Protein AF-A0A2N1VY41-F1 (afdb_monomer_lite)

Structure (mmCIF, N/CA/C/O backbone):
data_AF-A0A2N1VY41-F1
#
_entry.id   AF-A0A2N1VY41-F1
#
loop_
_atom_site.group_PDB
_atom_site.id
_atom_site.type_symbol
_atom_site.label_atom_id
_atom_site.label_alt_id
_atom_site.label_comp_id
_atom_site.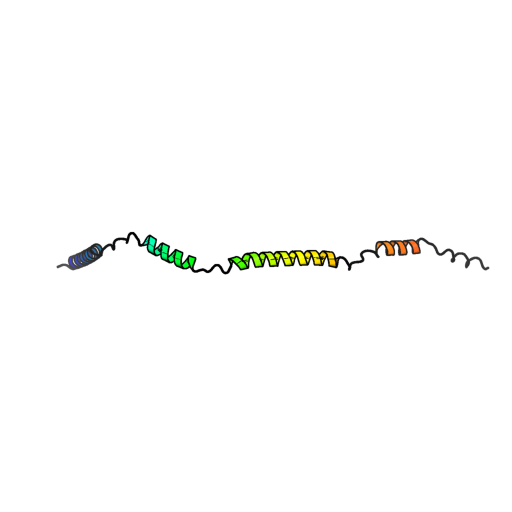label_asym_id
_atom_site.label_entity_id
_atom_site.label_seq_id
_atom_site.pdbx_PDB_ins_code
_atom_site.Cartn_x
_atom_site.Cartn_y
_atom_site.Cartn_z
_atom_site.occupancy
_atom_site.B_iso_or_equiv
_atom_site.auth_seq_id
_atom_site.auth_comp_id
_atom_site.auth_asym_id
_atom_site.auth_atom_id
_atom_site.pdbx_PDB_model_num
ATOM 1 N N . MET A 1 1 ? -18.938 11.273 71.442 1.00 58.44 1 MET A N 1
ATOM 2 C CA . MET A 1 1 ? -18.435 10.590 70.236 1.00 58.44 1 MET A CA 1
ATOM 3 C C . MET A 1 1 ? -16.936 10.802 70.159 1.00 58.44 1 MET A C 1
ATOM 5 O O . MET A 1 1 ? -16.483 11.938 70.284 1.00 58.44 1 MET A O 1
ATOM 9 N N . ASN A 1 2 ? -16.173 9.721 70.067 1.00 85.44 2 ASN A N 1
ATOM 10 C CA . ASN A 1 2 ? -14.713 9.760 70.047 1.00 85.44 2 ASN A CA 1
ATOM 11 C C . ASN A 1 2 ? -14.208 10.137 68.636 1.00 85.44 2 ASN A C 1
ATOM 13 O O . ASN A 1 2 ? -14.904 9.912 67.647 1.00 85.44 2 ASN A O 1
ATOM 17 N N . LYS A 1 3 ? -12.999 10.704 68.508 1.00 83.19 3 LYS A N 1
ATOM 18 C CA . LYS A 1 3 ? -12.440 11.134 67.205 1.00 83.19 3 LYS A CA 1
ATOM 19 C C . LYS A 1 3 ? -12.400 9.992 66.183 1.00 83.19 3 LYS A C 1
ATOM 21 O O . LYS A 1 3 ? -12.659 10.221 65.008 1.00 83.19 3 LYS A O 1
ATOM 26 N N . LYS A 1 4 ? -12.121 8.774 66.652 1.00 84.94 4 LYS A N 1
ATOM 27 C CA . LYS A 1 4 ? -12.085 7.558 65.833 1.00 84.94 4 LYS A CA 1
ATOM 28 C C . LYS A 1 4 ? -13.453 7.231 65.217 1.00 84.94 4 LYS A C 1
ATOM 30 O O . LYS A 1 4 ? -13.544 7.043 64.015 1.00 84.94 4 LYS A O 1
ATOM 35 N N . GLU A 1 5 ? -14.518 7.288 66.016 1.00 87.19 5 GLU A N 1
ATOM 36 C CA . GLU A 1 5 ? -15.891 7.017 65.557 1.00 87.19 5 GLU A CA 1
ATOM 37 C C . GLU A 1 5 ? -16.355 8.014 64.491 1.00 87.19 5 GLU A C 1
ATOM 39 O O . GLU A 1 5 ? -17.087 7.654 63.575 1.00 87.19 5 GLU A O 1
ATOM 44 N N . LYS A 1 6 ? -15.918 9.276 64.591 1.00 88.19 6 LYS A N 1
ATOM 45 C CA . LYS A 1 6 ? -16.232 10.298 63.586 1.00 88.19 6 LYS A CA 1
ATOM 46 C C . LYS A 1 6 ? -15.579 9.984 62.238 1.00 88.19 6 LYS A C 1
ATOM 48 O O . LYS A 1 6 ? -16.229 10.124 61.208 1.00 88.19 6 LYS A O 1
ATOM 53 N N . ILE A 1 7 ? -14.322 9.545 62.258 1.00 88.06 7 ILE A N 1
ATOM 54 C CA . ILE A 1 7 ? -13.588 9.154 61.049 1.00 88.06 7 ILE A CA 1
ATOM 55 C C . ILE A 1 7 ? -14.242 7.920 60.419 1.00 88.06 7 ILE A C 1
ATOM 57 O O . ILE A 1 7 ? -14.524 7.929 59.225 1.00 88.06 7 ILE A O 1
ATOM 61 N N . ASP A 1 8 ? -14.562 6.904 61.222 1.00 89.12 8 ASP A N 1
ATOM 62 C CA . ASP A 1 8 ? -15.209 5.680 60.737 1.00 89.12 8 ASP A CA 1
ATOM 63 C C . ASP A 1 8 ? -16.590 5.975 60.115 1.00 89.12 8 ASP A C 1
ATOM 65 O O . ASP A 1 8 ? -16.950 5.409 59.079 1.00 89.12 8 ASP A O 1
ATOM 69 N N . TRP A 1 9 ? -17.341 6.926 60.685 1.00 91.88 9 TRP A N 1
ATOM 70 C CA . TRP A 1 9 ? -18.615 7.391 60.130 1.00 91.88 9 TRP A CA 1
ATOM 71 C C . TRP A 1 9 ? -18.448 8.134 58.797 1.00 91.88 9 TRP A C 1
ATOM 73 O O . TRP A 1 9 ? -19.198 7.879 57.855 1.00 91.88 9 TRP A O 1
ATOM 83 N N . GLU A 1 10 ? -17.457 9.023 58.683 1.00 89.00 10 GLU A N 1
ATOM 84 C CA . GLU A 1 10 ? -17.180 9.755 57.438 1.00 89.00 10 GLU A CA 1
ATOM 85 C C . GLU A 1 10 ? -16.705 8.821 56.313 1.00 89.00 10 GLU A C 1
ATOM 87 O O . GLU A 1 10 ? -17.131 8.974 55.163 1.00 89.00 10 GLU A O 1
ATOM 92 N N . ILE A 1 11 ? -15.887 7.814 56.640 1.00 88.81 11 ILE A N 1
ATOM 93 C CA . ILE A 1 11 ? -15.454 6.776 55.693 1.00 88.81 11 ILE A CA 1
ATOM 94 C C . ILE A 1 11 ? -16.660 5.966 55.212 1.00 88.81 11 ILE A C 1
ATOM 96 O O . ILE A 1 11 ? -16.870 5.836 54.006 1.00 88.81 11 ILE A O 1
ATOM 100 N N . THR A 1 12 ? -17.483 5.476 56.141 1.00 89.88 12 THR A N 1
ATOM 101 C CA . THR A 1 12 ? -18.672 4.669 55.819 1.00 89.88 12 THR A CA 1
ATOM 102 C C . THR A 1 12 ? -19.650 5.452 54.946 1.00 89.88 12 THR A C 1
ATOM 104 O O . THR A 1 12 ? -20.118 4.945 53.932 1.00 89.88 12 THR A O 1
ATOM 107 N N . LYS A 1 13 ? -19.891 6.726 55.277 1.00 88.50 13 LYS A N 1
ATOM 108 C CA . LYS A 1 13 ? -20.735 7.627 54.485 1.00 88.50 13 LYS A CA 1
ATOM 109 C C . LYS A 1 13 ? -20.201 7.829 53.067 1.00 88.50 13 LYS A C 1
ATOM 111 O O . LYS A 1 13 ? -20.976 7.880 52.119 1.00 88.50 13 LYS A O 1
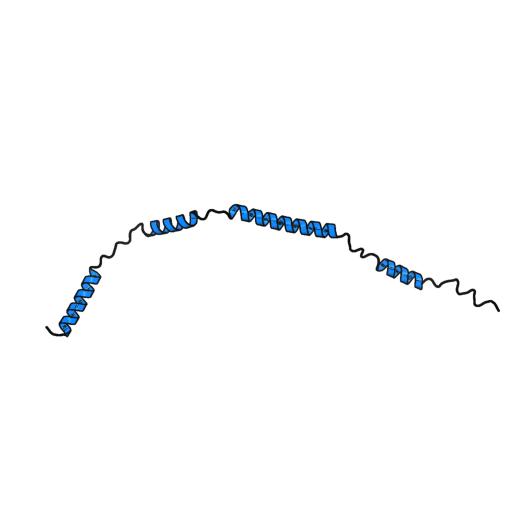ATOM 116 N N . THR A 1 14 ? -18.888 7.974 52.913 1.00 86.81 14 THR A N 1
ATOM 117 C CA . THR A 1 14 ? -18.273 8.189 51.596 1.00 86.81 14 THR A CA 1
ATOM 118 C C . THR A 1 14 ? -18.368 6.937 50.728 1.00 86.81 14 THR A C 1
ATOM 120 O O . THR A 1 14 ? -18.646 7.046 49.537 1.00 86.81 14 THR A O 1
ATOM 123 N N . LEU A 1 15 ? -18.176 5.755 51.318 1.00 84.31 15 LEU A N 1
ATOM 124 C CA . LEU A 1 15 ? -18.321 4.480 50.616 1.00 84.31 15 LEU A CA 1
ATOM 125 C C . LEU A 1 15 ? -19.768 4.227 50.184 1.00 84.31 15 LEU A C 1
ATOM 127 O O . LEU A 1 15 ? -19.992 3.870 49.034 1.00 84.31 15 LEU A O 1
ATOM 131 N N . ASP A 1 16 ? -20.739 4.499 51.054 1.00 86.12 16 ASP A N 1
ATOM 132 C CA . ASP A 1 16 ? -22.164 4.337 50.741 1.00 86.12 16 ASP A CA 1
ATOM 133 C C . ASP A 1 16 ? -22.612 5.267 49.594 1.00 86.12 16 ASP A C 1
ATOM 135 O O . ASP A 1 16 ? -23.324 4.859 48.680 1.00 86.12 16 ASP A O 1
ATOM 139 N N . LEU A 1 17 ? -22.098 6.504 49.555 1.00 81.62 17 LEU A N 1
ATOM 140 C CA . LEU A 1 17 ? -22.337 7.436 48.444 1.00 81.62 17 LEU A CA 1
ATOM 141 C C . LEU A 1 17 ? -21.686 6.997 47.121 1.00 81.62 17 LEU A C 1
ATOM 143 O O . LEU A 1 17 ? -22.167 7.367 46.049 1.00 81.62 17 LEU A O 1
ATOM 147 N N . LEU A 1 18 ? -20.583 6.246 47.177 1.00 77.75 18 LEU A N 1
ATOM 148 C CA . LEU A 1 18 ? -19.932 5.685 45.991 1.00 77.75 18 LEU A CA 1
ATOM 149 C C . LEU A 1 18 ? -20.672 4.452 45.471 1.00 77.75 18 LEU A C 1
ATOM 151 O O . LEU A 1 18 ? -20.762 4.291 44.256 1.00 77.75 18 LEU A O 1
ATOM 155 N N . ASP A 1 19 ? -21.227 3.633 46.363 1.00 75.00 19 ASP A N 1
ATOM 156 C CA . ASP A 1 19 ? -22.019 2.448 46.011 1.00 75.00 19 ASP A CA 1
ATOM 157 C C . ASP A 1 19 ? -23.398 2.829 45.451 1.00 75.00 19 ASP A C 1
ATOM 159 O O . ASP A 1 19 ? -23.899 2.209 44.515 1.00 75.00 19 ASP A O 1
ATOM 163 N N . GLN A 1 20 ? -23.983 3.924 45.949 1.00 67.44 20 GLN A N 1
ATOM 164 C CA . GLN A 1 20 ? -25.209 4.519 45.404 1.00 67.44 20 GLN A CA 1
ATOM 165 C C . GLN A 1 20 ? -25.000 5.232 44.064 1.00 67.44 20 GLN A C 1
ATOM 167 O O . GLN A 1 20 ? -25.972 5.650 43.428 1.00 67.44 20 GLN A O 1
ATOM 172 N N . LYS A 1 21 ? -23.751 5.403 43.611 1.00 66.50 21 LYS A N 1
ATOM 173 C CA . LYS A 1 21 ? -23.484 6.006 42.311 1.00 66.50 21 LYS A CA 1
ATOM 174 C C . LYS A 1 21 ? -23.953 5.040 41.230 1.00 66.50 21 LYS A C 1
ATOM 176 O O . LYS A 1 21 ? -23.280 4.058 40.927 1.00 66.50 21 LYS A O 1
ATOM 181 N N . GLU A 1 22 ? -25.100 5.367 40.640 1.00 59.78 22 GLU A N 1
ATOM 182 C CA . GLU A 1 22 ? -25.716 4.643 39.533 1.00 59.78 22 GLU A CA 1
ATOM 183 C C . GLU A 1 22 ? -24.656 4.174 38.533 1.00 59.78 22 GLU A C 1
ATOM 185 O O . GLU A 1 22 ? -23.985 4.963 37.853 1.00 59.78 22 GLU A O 1
ATOM 190 N N . THR A 1 23 ? -24.498 2.857 38.448 1.00 65.75 23 THR A N 1
ATOM 191 C CA . THR A 1 23 ? -23.796 2.234 37.339 1.00 65.75 23 THR A CA 1
ATOM 192 C C . THR A 1 23 ? -24.645 2.502 36.109 1.00 65.75 23 THR A C 1
ATOM 194 O O . THR A 1 23 ? -25.650 1.840 35.869 1.00 65.75 23 THR A O 1
ATOM 197 N N . ILE A 1 24 ? -24.288 3.549 35.358 1.00 66.06 24 ILE A N 1
ATOM 198 C CA . ILE A 1 24 ? -24.965 3.892 34.108 1.00 66.06 24 ILE A CA 1
ATOM 199 C C . ILE A 1 24 ? -24.970 2.613 33.264 1.00 66.06 24 ILE A C 1
ATOM 201 O O . ILE A 1 24 ? -23.885 2.131 32.913 1.00 66.06 24 ILE A O 1
ATOM 205 N N . PRO A 1 25 ? -26.143 2.030 32.960 1.00 67.38 25 PRO A N 1
ATOM 206 C CA . PRO A 1 25 ? -26.190 0.797 32.203 1.00 67.38 25 PRO A CA 1
ATOM 207 C C . PRO A 1 25 ? -25.520 1.063 30.861 1.00 67.38 25 PRO A C 1
ATOM 209 O O . PRO A 1 25 ? -25.859 2.024 30.161 1.00 67.38 25 PRO A O 1
ATOM 212 N N . ILE A 1 26 ? -24.528 0.238 30.521 1.00 68.56 26 ILE A N 1
ATOM 213 C CA . ILE A 1 26 ? -23.856 0.314 29.226 1.00 68.56 26 ILE A CA 1
ATOM 214 C C . ILE A 1 26 ? -24.950 0.235 28.164 1.00 68.56 26 ILE A C 1
ATOM 216 O O . ILE A 1 26 ? -25.626 -0.782 28.024 1.00 68.56 26 ILE A O 1
ATOM 220 N N . ASN A 1 27 ? -25.154 1.340 27.443 1.00 73.25 27 ASN A N 1
ATOM 221 C CA . ASN A 1 27 ? -26.137 1.389 26.374 1.00 73.25 27 ASN A CA 1
ATOM 222 C C . ASN A 1 27 ? -25.783 0.274 25.368 1.00 73.25 27 ASN A C 1
ATOM 224 O O . ASN A 1 27 ? -24.677 0.315 24.819 1.00 73.25 27 ASN A O 1
ATOM 228 N N . PRO A 1 28 ? -26.686 -0.687 25.090 1.00 78.19 28 PRO A N 1
ATOM 229 C CA . PRO A 1 28 ? -26.405 -1.819 24.199 1.00 78.19 28 PRO A CA 1
ATOM 230 C C . PRO A 1 28 ? -25.950 -1.390 22.797 1.00 78.19 28 PRO A C 1
ATOM 232 O O . PRO A 1 28 ? -25.248 -2.118 22.101 1.00 78.19 28 PRO A O 1
ATOM 235 N N . TYR A 1 29 ? -26.312 -0.171 22.394 1.00 84.44 29 TYR A N 1
ATOM 236 C CA . TYR A 1 29 ? -25.977 0.423 21.106 1.00 84.44 29 TYR A CA 1
ATOM 237 C C . TYR A 1 29 ? -24.815 1.420 21.178 1.00 84.44 29 TYR A C 1
ATOM 239 O O . TYR A 1 29 ? -24.554 2.144 20.218 1.00 84.44 29 TYR A O 1
ATOM 247 N N . PHE A 1 30 ? -24.105 1.510 22.304 1.00 83.62 30 PHE A N 1
ATOM 248 C CA . PHE A 1 30 ? -22.942 2.389 22.419 1.00 83.62 30 PHE A CA 1
ATOM 249 C C . PHE A 1 30 ? -21.881 2.013 21.385 1.00 83.62 30 PHE A C 1
ATOM 251 O O . PHE A 1 30 ? -21.443 2.857 20.604 1.00 83.62 30 PHE A O 1
ATOM 258 N N . TYR A 1 31 ? -21.545 0.724 21.319 1.00 85.50 31 TYR A N 1
ATOM 259 C CA . TYR A 1 31 ? -20.571 0.207 20.367 1.00 85.50 31 TYR A CA 1
ATOM 260 C C . TYR A 1 31 ? -20.989 0.475 18.916 1.00 85.50 31 TYR A C 1
ATOM 262 O O . TYR A 1 31 ? -20.188 0.966 18.122 1.00 85.50 31 TYR A O 1
ATOM 270 N N . THR A 1 32 ? -22.256 0.231 18.571 1.00 88.38 32 THR A N 1
ATOM 271 C CA . THR A 1 32 ? -22.756 0.458 17.208 1.00 88.38 32 THR A CA 1
ATOM 272 C C . THR A 1 32 ? -22.762 1.939 16.838 1.00 88.38 32 THR A C 1
ATOM 274 O O . THR A 1 32 ? -22.356 2.281 15.731 1.00 88.38 32 THR A O 1
ATOM 277 N N . ARG A 1 33 ? -23.124 2.841 17.759 1.00 86.38 33 ARG A N 1
ATOM 278 C CA . ARG A 1 33 ? -23.059 4.298 17.536 1.00 86.38 33 ARG A CA 1
ATOM 279 C C . ARG A 1 33 ? -21.630 4.798 17.362 1.00 86.38 33 ARG A C 1
ATOM 281 O O . ARG A 1 33 ? -21.379 5.642 16.502 1.00 86.38 33 ARG A O 1
ATOM 288 N N . VAL A 1 34 ? -20.697 4.293 18.167 1.00 87.69 34 VAL A N 1
ATOM 289 C CA . VAL A 1 34 ? -19.273 4.633 18.054 1.00 87.69 34 VAL A CA 1
ATOM 290 C C . VAL A 1 34 ? -18.730 4.149 16.711 1.00 87.69 34 VAL A C 1
ATOM 292 O O . VAL A 1 34 ? -18.149 4.941 15.968 1.00 87.69 34 VAL A O 1
ATOM 295 N N . ARG A 1 35 ? -18.999 2.891 16.352 1.00 86.06 35 ARG A N 1
ATOM 296 C CA . ARG A 1 35 ? -18.597 2.305 15.070 1.00 86.06 35 ARG A CA 1
ATOM 297 C C . ARG A 1 35 ? -19.176 3.067 13.878 1.00 86.06 35 ARG A C 1
ATOM 299 O O . ARG A 1 35 ? -18.423 3.419 12.977 1.00 86.06 35 ARG A O 1
ATOM 306 N N . ALA A 1 36 ? -20.466 3.398 13.907 1.00 87.00 36 ALA A N 1
ATOM 307 C CA . ALA A 1 36 ? -21.120 4.160 12.845 1.00 87.00 36 ALA A CA 1
ATOM 308 C C . ALA A 1 36 ? -20.473 5.542 12.648 1.00 87.00 36 ALA A C 1
ATOM 310 O O . ALA A 1 36 ? -20.187 5.936 11.521 1.00 87.00 36 ALA A O 1
ATOM 311 N N . LYS A 1 37 ? -20.153 6.254 13.739 1.00 85.25 37 LYS A N 1
ATOM 312 C CA . LYS A 1 37 ? -19.459 7.552 13.667 1.00 85.25 37 LYS A CA 1
ATOM 313 C C . LYS A 1 37 ? -18.032 7.443 13.122 1.00 85.25 37 LYS A C 1
ATOM 315 O O . LYS A 1 37 ? -17.573 8.358 12.437 1.00 85.25 37 LYS A O 1
ATOM 320 N N . LEU A 1 38 ? -17.317 6.363 13.434 1.00 83.44 38 LEU A N 1
ATOM 321 C CA . LEU A 1 38 ? -15.995 6.083 12.868 1.00 83.44 38 LEU A CA 1
ATOM 322 C C . LEU A 1 38 ? -16.094 5.801 11.364 1.00 83.44 38 LEU A C 1
ATOM 324 O O . LEU A 1 38 ? -15.403 6.442 10.572 1.00 83.44 38 LEU A O 1
ATOM 328 N N . GLU A 1 39 ? -16.999 4.912 10.957 1.00 81.75 39 GLU A N 1
ATOM 329 C CA . GLU A 1 39 ? -17.212 4.561 9.551 1.00 81.75 39 GLU A CA 1
ATOM 330 C C . GLU A 1 39 ? -17.676 5.767 8.718 1.00 81.75 39 GLU A C 1
ATOM 332 O O . GLU A 1 39 ? -17.162 5.977 7.621 1.00 81.75 39 GLU A O 1
ATOM 337 N N . GLU A 1 40 ? -18.550 6.635 9.240 1.00 79.25 40 GLU A N 1
ATOM 338 C CA . GLU A 1 40 ? -18.940 7.885 8.568 1.00 79.25 40 GLU A CA 1
ATOM 339 C C . GLU A 1 40 ? -17.754 8.826 8.317 1.00 79.25 40 GLU A C 1
ATOM 341 O O . GLU A 1 40 ? -17.662 9.438 7.247 1.00 79.25 40 GLU A O 1
ATOM 346 N N . ARG A 1 41 ? -16.823 8.944 9.275 1.00 69.88 41 ARG A N 1
ATOM 347 C CA . ARG A 1 41 ? -15.606 9.755 9.095 1.00 69.88 41 ARG A CA 1
ATOM 348 C C . ARG A 1 41 ? -14.680 9.162 8.038 1.00 69.88 41 ARG A C 1
ATOM 350 O O . ARG A 1 41 ? -14.091 9.918 7.267 1.00 69.88 41 ARG A O 1
ATOM 357 N N . HIS A 1 42 ? -14.579 7.837 7.966 1.00 65.50 42 HIS A N 1
ATOM 358 C CA . HIS A 1 42 ? -13.790 7.158 6.937 1.00 65.50 42 HIS A CA 1
ATOM 359 C C . HIS A 1 42 ? -14.439 7.250 5.548 1.00 65.50 42 HIS A C 1
ATOM 361 O O . HIS A 1 42 ? -13.749 7.539 4.572 1.00 65.50 42 HIS A O 1
ATOM 367 N N . LYS A 1 43 ? -15.765 7.106 5.450 1.00 62.22 43 LYS A N 1
ATOM 368 C CA . LYS A 1 43 ? -16.513 7.139 4.181 1.00 62.22 43 LYS A CA 1
ATOM 369 C C . LYS A 1 43 ? -16.509 8.521 3.514 1.00 62.22 43 LYS A C 1
ATOM 371 O O . LYS A 1 43 ? -16.657 8.616 2.299 1.00 62.22 43 LYS A O 1
ATOM 376 N N . LYS A 1 44 ? -16.300 9.599 4.283 1.00 59.91 44 LYS A N 1
ATOM 377 C CA . LYS A 1 44 ? -16.182 10.975 3.762 1.00 59.91 44 LYS A CA 1
ATOM 378 C C . LYS A 1 44 ? -14.803 11.332 3.195 1.00 59.91 44 LYS A C 1
ATOM 380 O O . LYS A 1 44 ? -14.675 12.410 2.610 1.00 59.91 44 LYS A O 1
ATOM 385 N N . ARG A 1 45 ? -13.784 10.466 3.288 1.00 61.16 45 ARG A N 1
ATOM 386 C CA . ARG A 1 45 ? -12.554 10.646 2.498 1.00 61.16 45 ARG A CA 1
ATOM 387 C C . ARG A 1 45 ? -12.865 10.320 1.037 1.00 61.16 45 ARG A C 1
ATOM 389 O O . ARG A 1 45 ? -12.723 9.188 0.592 1.00 61.16 45 ARG A O 1
ATOM 396 N N . LYS A 1 46 ? -13.342 11.330 0.300 1.00 61.09 46 LYS A N 1
ATOM 397 C CA . LYS A 1 46 ? -13.508 11.270 -1.155 1.00 61.09 46 LYS A CA 1
ATOM 398 C C . LYS A 1 46 ? -12.193 10.804 -1.782 1.00 61.09 46 LYS A C 1
ATOM 400 O O . LYS A 1 46 ? -11.130 11.358 -1.505 1.00 61.09 46 LYS A O 1
ATOM 405 N N . ASN A 1 47 ? -12.292 9.763 -2.596 1.00 62.19 47 ASN A N 1
ATOM 406 C CA . ASN A 1 47 ? -11.173 9.006 -3.136 1.00 62.19 47 ASN A CA 1
ATOM 407 C C . ASN A 1 47 ? -10.540 9.742 -4.334 1.00 62.19 47 ASN A C 1
ATOM 409 O O . ASN A 1 47 ? -10.546 9.257 -5.459 1.00 62.19 47 ASN A O 1
ATOM 413 N N . TYR A 1 48 ? -10.006 10.949 -4.114 1.00 62.03 48 TYR A N 1
ATOM 414 C CA . TYR A 1 48 ? -9.315 11.721 -5.162 1.00 62.03 48 TYR A CA 1
ATOM 415 C C . TYR A 1 48 ? -8.079 10.984 -5.719 1.00 62.03 48 TYR A C 1
ATOM 417 O O . TYR A 1 48 ? -7.610 11.285 -6.813 1.00 62.03 48 TYR A O 1
ATOM 425 N N . PHE A 1 49 ? -7.585 9.975 -4.996 1.00 61.22 49 PHE A N 1
ATOM 426 C CA . PHE A 1 49 ? -6.459 9.136 -5.397 1.00 61.22 49 PHE A CA 1
ATOM 427 C C . PHE A 1 49 ? -6.817 8.023 -6.393 1.00 61.22 49 PHE A C 1
ATOM 429 O O . PHE A 1 49 ? -5.908 7.458 -6.994 1.00 61.22 49 PHE A O 1
ATOM 436 N N . THR A 1 50 ? -8.102 7.728 -6.635 1.00 66.44 50 THR A N 1
ATOM 437 C CA . THR A 1 50 ? -8.508 6.627 -7.534 1.00 66.44 50 THR A CA 1
ATOM 438 C C . THR A 1 50 ? -8.090 6.852 -8.989 1.00 66.44 50 THR A C 1
ATOM 440 O O . THR A 1 50 ? -7.773 5.890 -9.678 1.00 66.44 50 THR A O 1
ATOM 443 N N . PHE A 1 51 ? -8.028 8.107 -9.446 1.00 65.19 51 PHE A N 1
ATOM 444 C CA . PHE A 1 51 ? -7.561 8.455 -10.798 1.00 65.19 51 PHE A CA 1
ATOM 445 C C . PHE A 1 51 ? -6.116 8.964 -10.828 1.00 65.19 51 PHE A C 1
ATOM 447 O O . PHE A 1 51 ? -5.453 8.875 -11.859 1.00 65.19 51 PHE A O 1
ATOM 454 N N . LEU A 1 52 ? -5.595 9.447 -9.695 1.00 74.06 52 LEU A N 1
ATOM 455 C CA . LEU A 1 52 ? -4.201 9.880 -9.594 1.00 74.06 52 LEU A CA 1
ATOM 456 C C . LEU A 1 52 ? -3.235 8.692 -9.674 1.00 74.06 52 LEU A C 1
ATOM 458 O O . LEU A 1 52 ? -2.168 8.795 -10.273 1.00 74.06 52 LEU A O 1
ATOM 462 N N . GLN A 1 53 ? -3.635 7.550 -9.111 1.00 75.88 53 GLN A N 1
ATOM 463 C CA . GLN A 1 53 ? -2.843 6.327 -9.133 1.00 75.88 53 GLN A CA 1
ATOM 464 C C . GLN A 1 53 ? -2.576 5.818 -10.564 1.00 75.88 53 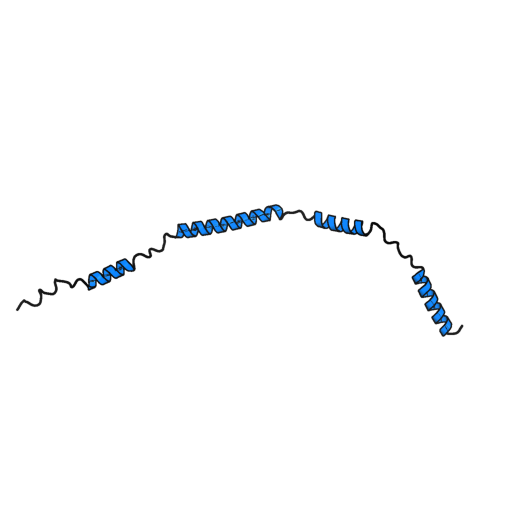GLN A C 1
ATOM 466 O O . GLN A 1 53 ? -1.403 5.678 -10.910 1.00 75.88 53 GLN A O 1
ATOM 471 N N . PRO A 1 54 ? -3.581 5.601 -11.440 1.00 82.94 54 PRO A N 1
ATOM 472 C CA . PRO A 1 54 ? -3.312 5.191 -12.818 1.00 82.94 54 PRO A CA 1
ATOM 473 C C . PRO A 1 54 ? -2.565 6.267 -13.617 1.00 82.94 54 PRO A C 1
ATOM 475 O O . PRO A 1 54 ? -1.678 5.921 -14.391 1.00 82.94 54 PRO A O 1
ATOM 478 N N . ALA A 1 55 ? -2.843 7.558 -13.398 1.00 86.31 55 ALA A N 1
ATOM 479 C CA . ALA A 1 55 ? -2.128 8.642 -14.075 1.00 86.31 55 ALA A CA 1
ATOM 480 C C . ALA A 1 55 ? -0.622 8.642 -13.757 1.00 86.31 55 ALA A C 1
ATOM 482 O O . ALA A 1 55 ? 0.199 8.829 -14.654 1.00 86.31 55 ALA A O 1
ATOM 483 N N . PHE A 1 56 ? -0.251 8.371 -12.502 1.00 89.38 56 PHE A N 1
ATOM 484 C CA . PHE A 1 56 ? 1.148 8.249 -12.096 1.00 89.38 56 PHE A CA 1
ATOM 485 C C . PHE A 1 56 ? 1.850 7.070 -12.782 1.00 89.38 56 PHE A C 1
ATOM 487 O O . PHE A 1 56 ? 2.966 7.224 -13.276 1.00 89.38 56 PHE A O 1
ATOM 494 N N . PHE A 1 57 ? 1.192 5.910 -12.875 1.00 90.69 57 PHE A N 1
ATOM 495 C CA . PHE A 1 57 ? 1.754 4.752 -13.576 1.00 90.69 57 PHE A CA 1
ATOM 496 C C . PHE A 1 57 ? 1.901 4.992 -15.080 1.00 90.69 57 PHE A C 1
ATOM 498 O O . PHE A 1 57 ? 2.927 4.628 -15.649 1.00 90.69 57 PHE A O 1
ATOM 505 N N . VAL A 1 58 ? 0.923 5.643 -15.717 1.00 93.62 58 VAL A N 1
ATOM 506 C CA . VAL A 1 58 ? 1.004 6.018 -17.139 1.00 93.62 58 VAL A CA 1
ATOM 507 C C . VAL A 1 58 ? 2.152 6.996 -17.376 1.00 93.62 58 VAL A C 1
ATOM 509 O O . VAL A 1 58 ? 2.917 6.813 -18.319 1.00 93.62 58 VAL A O 1
ATOM 512 N N . LEU A 1 59 ? 2.318 7.995 -16.504 1.00 94.19 59 LEU A N 1
ATOM 513 C CA . LEU A 1 59 ? 3.432 8.937 -16.582 1.00 94.19 59 LEU A CA 1
ATOM 514 C C . LEU A 1 59 ? 4.778 8.215 -16.454 1.00 94.19 59 LEU A C 1
ATOM 516 O O . LEU A 1 59 ? 5.666 8.419 -17.277 1.00 94.19 59 LEU A O 1
ATOM 520 N N . LEU A 1 60 ? 4.921 7.341 -15.456 1.00 95.12 60 LEU A N 1
ATOM 521 C CA . LEU A 1 60 ? 6.148 6.579 -15.233 1.00 95.12 60 LEU A CA 1
ATOM 522 C C . LEU A 1 60 ? 6.464 5.664 -16.424 1.00 95.12 60 LEU A C 1
ATOM 524 O O . LEU A 1 60 ? 7.616 5.579 -16.852 1.00 95.12 60 LEU A O 1
ATOM 528 N N . PHE A 1 61 ? 5.445 5.032 -17.002 1.00 95.81 61 PHE A N 1
ATOM 529 C CA . PHE A 1 61 ? 5.580 4.214 -18.203 1.00 95.81 61 PHE A CA 1
ATOM 530 C C . PHE A 1 61 ? 5.997 5.044 -19.427 1.00 95.81 61 PHE A C 1
ATOM 532 O O . PHE A 1 61 ? 6.924 4.660 -20.138 1.00 95.81 61 PHE A O 1
ATOM 539 N N . ALA A 1 62 ? 5.385 6.214 -19.637 1.00 95.88 62 ALA A N 1
ATOM 540 C CA . ALA A 1 62 ? 5.717 7.124 -20.732 1.00 95.88 62 ALA A CA 1
ATOM 541 C C . ALA A 1 62 ? 7.151 7.665 -20.633 1.00 95.88 62 ALA A C 1
ATOM 543 O O . ALA A 1 62 ? 7.853 7.728 -21.643 1.00 95.88 62 ALA A O 1
ATOM 544 N N . VAL A 1 63 ? 7.611 8.003 -19.424 1.00 96.19 63 VAL A N 1
ATOM 545 C CA . VAL A 1 63 ? 9.003 8.411 -19.180 1.00 96.19 63 VAL A CA 1
ATOM 546 C C . VAL A 1 63 ? 9.958 7.283 -19.564 1.00 96.19 63 VAL A C 1
ATOM 548 O O . VAL A 1 63 ? 10.871 7.515 -20.348 1.00 96.19 63 VAL A O 1
ATOM 551 N N . ASN A 1 64 ? 9.710 6.055 -19.099 1.00 94.50 64 ASN A N 1
ATOM 552 C CA . ASN A 1 64 ? 10.558 4.906 -19.431 1.00 94.50 64 ASN A CA 1
ATOM 553 C C . ASN A 1 64 ? 10.602 4.632 -20.944 1.00 94.50 64 ASN A C 1
ATOM 555 O O . ASN A 1 64 ? 11.682 4.457 -21.502 1.00 94.50 64 ASN A O 1
ATOM 559 N N . LEU A 1 65 ? 9.453 4.657 -21.626 1.00 94.75 65 LEU A N 1
ATOM 560 C CA . LEU A 1 65 ? 9.374 4.525 -23.087 1.00 94.75 65 LEU A CA 1
ATOM 561 C C . LEU A 1 65 ? 10.166 5.613 -23.813 1.00 94.75 65 LEU A C 1
ATOM 563 O O . LEU A 1 65 ? 10.897 5.317 -24.754 1.00 94.75 65 LEU A O 1
ATOM 567 N N . THR A 1 66 ? 10.045 6.860 -23.358 1.00 93.31 66 THR A N 1
ATOM 568 C CA . THR A 1 66 ? 10.755 8.001 -23.945 1.00 93.31 66 THR A CA 1
ATOM 569 C C . THR A 1 66 ? 12.259 7.860 -23.751 1.00 93.31 66 THR A C 1
ATOM 571 O O . THR A 1 66 ? 13.011 8.087 -24.691 1.00 93.31 66 THR A O 1
ATOM 574 N N . THR A 1 67 ? 12.712 7.431 -22.571 1.00 92.38 67 THR A N 1
ATOM 575 C CA . THR A 1 67 ? 14.130 7.172 -22.294 1.00 92.38 67 THR A CA 1
ATOM 576 C C . THR A 1 67 ? 14.682 6.061 -23.179 1.00 92.38 67 THR A C 1
ATOM 578 O O . THR A 1 67 ? 15.756 6.222 -23.750 1.00 92.38 67 THR A O 1
ATOM 581 N N . VAL A 1 68 ? 13.947 4.958 -23.338 1.00 90.88 68 VAL A N 1
ATOM 582 C CA . VAL A 1 68 ? 14.344 3.850 -24.218 1.00 90.88 68 VAL A CA 1
ATOM 583 C C . VAL A 1 68 ? 14.419 4.320 -25.670 1.00 90.88 68 VAL A C 1
ATOM 585 O O . VAL A 1 68 ? 15.426 4.106 -26.339 1.00 90.88 68 VAL A O 1
ATOM 588 N N . PHE A 1 69 ? 13.390 5.015 -26.154 1.00 90.50 69 PHE A N 1
ATOM 589 C CA . PHE A 1 69 ? 13.368 5.545 -27.514 1.00 90.50 69 PHE A CA 1
ATOM 590 C C . PHE A 1 69 ? 14.492 6.561 -27.745 1.00 90.50 69 PHE A C 1
ATOM 592 O O . PHE A 1 69 ? 15.161 6.521 -28.774 1.00 90.50 69 PHE A O 1
ATOM 599 N N . TRP A 1 70 ? 14.751 7.440 -26.779 1.00 90.12 70 TRP A N 1
ATOM 600 C CA . TRP A 1 70 ? 15.853 8.394 -26.835 1.00 90.12 70 TRP A CA 1
ATOM 601 C C . TRP A 1 70 ? 17.213 7.700 -26.834 1.00 90.12 70 TRP A C 1
ATOM 603 O O . TRP A 1 70 ? 18.075 8.095 -27.608 1.00 90.12 70 TRP A O 1
ATOM 613 N N . TYR A 1 71 ? 17.398 6.645 -26.040 1.00 87.44 71 TYR A N 1
ATOM 614 C CA . TYR A 1 71 ? 18.631 5.860 -26.017 1.00 87.44 71 TYR A CA 1
ATOM 615 C C . TYR A 1 71 ? 18.917 5.220 -27.380 1.00 87.44 71 TYR A C 1
ATOM 617 O O . TYR A 1 71 ? 20.023 5.345 -27.896 1.00 87.44 71 TYR A O 1
ATOM 625 N N . PHE A 1 72 ? 17.905 4.613 -28.008 1.00 84.25 72 PHE A N 1
ATOM 626 C CA . PHE A 1 72 ? 18.064 3.993 -29.325 1.00 84.25 72 PHE A CA 1
ATOM 627 C C . PHE A 1 72 ? 18.236 5.011 -30.461 1.00 84.25 72 PHE A C 1
ATOM 629 O O . PHE A 1 72 ? 19.016 4.755 -31.375 1.00 84.25 72 PHE A O 1
ATOM 636 N N . ASN A 1 73 ? 17.587 6.177 -30.408 1.00 78.19 73 ASN A N 1
ATOM 637 C CA . ASN A 1 73 ? 17.794 7.231 -31.414 1.00 78.19 73 ASN A CA 1
ATOM 638 C C . ASN A 1 73 ? 19.072 8.052 -31.181 1.00 78.19 73 ASN A C 1
ATOM 640 O O . ASN A 1 73 ? 19.620 8.609 -32.123 1.00 78.19 73 ASN A O 1
ATOM 644 N N . SER A 1 74 ? 19.587 8.092 -29.950 1.00 66.38 74 SER A N 1
ATOM 645 C CA . SER A 1 74 ? 20.884 8.705 -29.623 1.00 66.38 74 SER A CA 1
ATOM 646 C C . SER A 1 74 ? 22.075 7.802 -29.969 1.00 66.38 74 SER A C 1
ATOM 648 O O . SER A 1 74 ? 23.219 8.180 -29.725 1.00 66.38 74 SER A O 1
ATOM 650 N N . SER A 1 75 ? 21.836 6.624 -30.562 1.00 59.53 75 SER A N 1
ATOM 651 C CA . SER A 1 75 ? 22.894 5.724 -31.048 1.00 59.53 75 SER A CA 1
ATOM 652 C C . SER A 1 75 ? 23.712 6.315 -32.205 1.00 59.53 75 SER A C 1
ATOM 654 O O . SER A 1 75 ? 24.742 5.751 -32.565 1.00 59.53 75 SER A O 1
ATOM 656 N N . GLU A 1 76 ? 23.304 7.448 -32.781 1.00 62.00 76 GLU A N 1
ATOM 657 C CA . GLU A 1 76 ? 24.054 8.133 -33.836 1.00 62.00 76 GLU A CA 1
ATOM 658 C C . GLU A 1 76 ? 24.942 9.273 -33.316 1.00 62.00 76 GLU A C 1
ATOM 660 O O . GLU A 1 76 ? 24.892 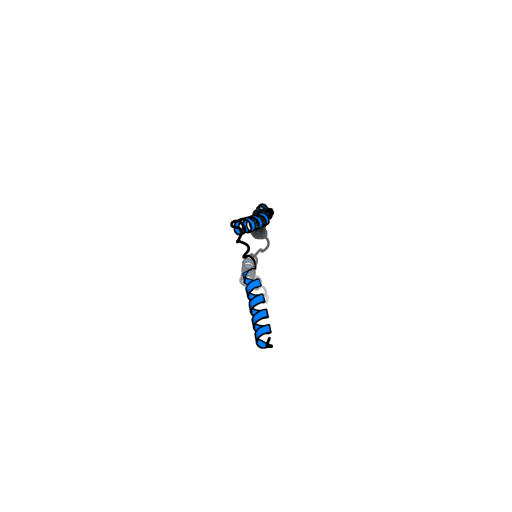10.378 -33.842 1.00 62.00 76 GLU A O 1
ATOM 665 N N . THR A 1 77 ? 25.792 9.068 -32.301 1.00 57.19 77 THR A N 1
ATOM 666 C CA . THR A 1 77 ? 26.988 9.937 -32.154 1.00 57.19 77 THR A CA 1
ATOM 667 C C . THR A 1 77 ? 28.149 9.330 -31.367 1.00 57.19 77 THR A C 1
ATOM 669 O O . THR A 1 77 ? 28.834 10.023 -30.625 1.00 57.19 77 THR A O 1
ATOM 672 N N . TYR A 1 78 ? 28.465 8.055 -31.575 1.00 47.59 78 TYR A N 1
ATOM 673 C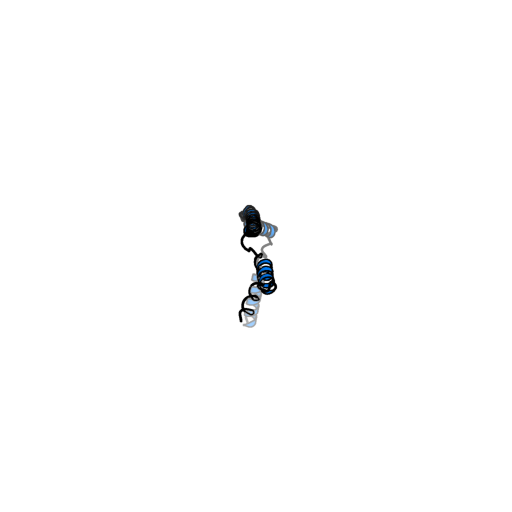 CA . TYR A 1 78 ? 29.856 7.630 -31.416 1.00 47.59 78 TYR A CA 1
ATOM 674 C C . TYR A 1 78 ? 30.239 6.782 -32.617 1.00 47.59 78 TYR A C 1
ATOM 676 O O . TYR A 1 78 ? 30.028 5.573 -32.649 1.00 47.59 78 TYR A O 1
ATOM 684 N N . ASN A 1 79 ? 30.835 7.442 -33.612 1.00 48.66 79 ASN A N 1
ATOM 685 C CA . ASN A 1 79 ? 31.655 6.791 -34.624 1.00 48.66 79 ASN A CA 1
ATOM 686 C C . ASN A 1 79 ? 32.852 6.134 -33.919 1.00 48.66 79 ASN A C 1
ATOM 688 O O . ASN A 1 79 ? 33.971 6.636 -33.971 1.00 48.66 79 ASN A O 1
ATOM 692 N N . ILE A 1 80 ? 32.643 4.998 -33.253 1.00 54.88 80 ILE A N 1
ATOM 693 C CA . ILE A 1 80 ? 33.718 4.102 -32.820 1.00 54.88 80 ILE A CA 1
ATOM 694 C C . ILE A 1 80 ? 34.135 3.292 -34.052 1.00 54.88 80 ILE A C 1
ATOM 696 O O . ILE A 1 80 ? 33.997 2.076 -34.131 1.00 54.88 80 ILE A O 1
ATOM 700 N N . THR A 1 81 ? 34.567 3.987 -35.100 1.00 55.81 81 THR A N 1
ATOM 701 C CA . THR A 1 81 ? 35.225 3.393 -36.266 1.00 55.81 81 THR A CA 1
ATOM 702 C C . THR A 1 81 ? 36.215 4.375 -36.909 1.00 55.81 81 THR A C 1
ATOM 704 O O . THR A 1 81 ? 36.175 4.575 -38.120 1.00 55.81 81 THR A O 1
ATOM 707 N N . PRO A 1 82 ? 37.157 4.954 -36.139 1.00 58.53 82 PRO A N 1
ATOM 708 C CA . PRO A 1 82 ? 38.435 5.301 -36.747 1.00 58.53 82 PRO A CA 1
ATOM 709 C C . PRO A 1 82 ? 39.604 4.545 -36.126 1.00 58.53 82 PRO A C 1
ATOM 711 O O . PRO A 1 82 ? 40.629 4.460 -36.771 1.00 58.53 82 PRO A O 1
ATOM 714 N N . THR A 1 83 ? 39.493 3.922 -34.947 1.00 61.19 83 THR A N 1
ATOM 715 C CA . THR A 1 83 ? 40.697 3.394 -34.280 1.00 61.19 83 THR A CA 1
ATOM 716 C C . THR A 1 83 ? 41.318 2.223 -35.032 1.00 61.19 83 THR A C 1
ATOM 718 O O . THR A 1 83 ? 42.510 2.248 -35.282 1.00 61.19 83 THR A O 1
ATOM 721 N N . ARG A 1 84 ? 40.537 1.223 -35.475 1.00 62.97 84 ARG A N 1
ATOM 722 C CA . ARG A 1 84 ? 41.099 0.083 -36.227 1.00 62.97 84 ARG A CA 1
ATOM 723 C C . ARG A 1 84 ? 41.566 0.483 -37.629 1.00 62.97 84 ARG A C 1
ATOM 725 O O . ARG A 1 84 ? 42.595 -0.005 -38.070 1.00 62.97 84 ARG A O 1
ATOM 732 N N . LYS A 1 85 ? 40.819 1.348 -38.325 1.00 67.56 85 LYS A N 1
ATOM 733 C CA . LYS A 1 85 ? 41.197 1.816 -39.669 1.00 67.56 85 LYS A CA 1
ATOM 734 C C . LYS A 1 85 ? 42.435 2.710 -39.618 1.00 67.56 85 LYS A C 1
ATOM 736 O O . LYS A 1 85 ? 43.353 2.446 -40.374 1.00 67.56 85 LYS A O 1
ATOM 741 N N . ALA A 1 86 ? 42.501 3.648 -38.673 1.00 67.69 86 ALA A N 1
ATOM 742 C CA . ALA A 1 86 ? 43.679 4.481 -38.447 1.00 67.69 86 ALA A CA 1
ATOM 743 C C . ALA A 1 86 ? 44.884 3.653 -37.981 1.00 67.69 86 ALA A C 1
ATOM 745 O O . ALA A 1 86 ? 45.990 3.899 -38.436 1.00 67.69 86 ALA A O 1
ATOM 746 N N . LEU A 1 87 ? 44.694 2.632 -37.132 1.00 73.69 87 LEU A N 1
ATOM 747 C CA . LEU A 1 87 ? 45.800 1.743 -36.754 1.00 73.69 87 LEU A CA 1
ATOM 748 C C . LEU A 1 87 ? 46.314 0.951 -37.960 1.00 73.69 87 LEU A C 1
ATOM 750 O O . LEU A 1 87 ? 47.516 0.816 -38.126 1.00 73.69 87 LEU A O 1
ATOM 754 N N . ILE A 1 88 ? 45.411 0.430 -38.798 1.00 77.94 88 ILE A N 1
ATOM 755 C CA . ILE A 1 88 ? 45.788 -0.294 -40.019 1.00 77.94 88 ILE A CA 1
ATOM 756 C C . ILE A 1 88 ? 46.473 0.648 -41.011 1.00 77.94 88 ILE A C 1
ATOM 758 O O . ILE A 1 88 ? 47.429 0.227 -41.642 1.00 77.94 88 ILE A O 1
ATOM 762 N N . GLU A 1 89 ? 46.025 1.896 -41.134 1.00 77.81 89 GLU A N 1
ATOM 763 C CA . GLU A 1 89 ? 46.635 2.916 -41.993 1.00 77.81 89 GLU A CA 1
ATOM 764 C C . GLU A 1 89 ? 48.049 3.275 -41.526 1.00 77.81 89 GLU A C 1
ATOM 766 O O . GLU A 1 89 ? 48.976 3.160 -42.315 1.00 77.81 89 GLU A O 1
ATOM 771 N N . ILE A 1 90 ? 48.240 3.573 -40.236 1.00 76.69 90 ILE A N 1
ATOM 772 C CA . ILE A 1 90 ? 49.561 3.871 -39.654 1.00 76.69 90 ILE A CA 1
ATOM 773 C C . ILE A 1 90 ? 50.511 2.677 -39.800 1.00 76.69 90 ILE A C 1
ATOM 775 O O . ILE A 1 90 ? 51.664 2.840 -40.180 1.00 76.69 90 ILE A O 1
ATOM 779 N N . ILE A 1 91 ? 50.028 1.463 -39.518 1.00 79.00 91 ILE A N 1
ATOM 780 C CA . ILE A 1 91 ? 50.828 0.242 -39.659 1.00 79.00 91 ILE A CA 1
ATOM 781 C C . ILE A 1 91 ? 51.152 -0.012 -41.138 1.00 79.00 91 ILE A C 1
ATOM 783 O O . ILE A 1 91 ? 52.272 -0.392 -41.451 1.00 79.00 91 ILE A O 1
ATOM 787 N N . SER A 1 92 ? 50.206 0.201 -42.056 1.00 78.56 92 SER A N 1
ATOM 788 C CA . SER A 1 92 ? 50.440 -0.023 -43.490 1.00 78.56 92 SER A CA 1
ATOM 789 C C . SER A 1 92 ? 51.429 0.982 -44.075 1.00 78.56 92 SER A C 1
ATOM 791 O O . SER A 1 92 ? 52.254 0.574 -44.882 1.00 78.56 92 SER A O 1
ATOM 793 N N . ASP A 1 93 ? 51.370 2.245 -43.648 1.00 80.62 93 ASP A N 1
ATOM 794 C CA . ASP A 1 93 ? 52.285 3.311 -44.074 1.00 80.62 93 ASP A CA 1
ATOM 795 C C . ASP A 1 93 ? 53.730 3.032 -43.615 1.00 80.62 93 ASP A C 1
ATOM 797 O O . ASP A 1 93 ? 54.665 3.144 -44.403 1.00 80.62 93 ASP A O 1
ATOM 801 N N . ASP A 1 94 ? 53.910 2.545 -42.380 1.00 74.62 94 ASP A N 1
ATOM 802 C CA . ASP A 1 94 ? 55.224 2.178 -41.820 1.00 74.62 94 ASP A CA 1
ATOM 803 C C . ASP A 1 94 ? 55.795 0.869 -42.416 1.00 74.62 94 ASP A C 1
ATOM 805 O O . ASP A 1 94 ? 57.007 0.701 -42.554 1.00 74.62 94 ASP A O 1
ATOM 809 N N . LEU A 1 95 ? 54.929 -0.070 -42.821 1.00 73.75 95 LEU A N 1
ATOM 810 C CA . LEU A 1 95 ? 55.328 -1.351 -43.426 1.00 73.75 95 LEU A CA 1
ATOM 811 C C . LEU A 1 95 ? 55.578 -1.288 -44.936 1.00 73.75 95 LEU A C 1
ATOM 813 O O . LEU A 1 95 ? 56.127 -2.245 -45.488 1.00 73.75 95 LEU A O 1
ATOM 817 N N . THR A 1 96 ? 55.202 -0.204 -45.615 1.00 66.56 96 THR A N 1
ATOM 818 C CA . THR A 1 96 ? 55.612 0.054 -47.000 1.00 66.56 96 THR A CA 1
ATOM 819 C C . THR A 1 96 ? 56.882 0.903 -47.012 1.00 66.56 96 THR A C 1
ATOM 821 O O . THR A 1 96 ? 56.786 2.129 -46.999 1.00 66.56 96 THR A O 1
ATOM 824 N N . PRO A 1 97 ? 58.093 0.308 -47.057 1.00 57.72 97 PRO A N 1
ATOM 825 C CA . PRO A 1 97 ? 59.306 1.095 -47.204 1.00 57.72 97 PRO A CA 1
ATOM 826 C C . PRO A 1 97 ? 59.225 1.882 -48.512 1.00 57.72 97 PRO A C 1
ATOM 828 O O . PRO A 1 97 ? 58.978 1.319 -49.580 1.00 57.72 97 PRO A O 1
ATOM 831 N N . ASN A 1 98 ? 59.415 3.196 -48.414 1.00 54.47 98 ASN A N 1
ATOM 832 C CA . ASN A 1 98 ? 59.477 4.105 -49.547 1.00 54.47 98 ASN A CA 1
ATOM 833 C C . ASN A 1 98 ? 60.571 3.634 -50.526 1.00 54.47 98 ASN A C 1
ATOM 835 O O . ASN A 1 98 ? 61.761 3.868 -50.317 1.00 54.47 98 ASN A O 1
ATOM 839 N N . LEU A 1 99 ? 60.156 2.959 -51.601 1.00 56.19 99 LEU A N 1
ATOM 840 C CA . LEU A 1 99 ? 61.027 2.418 -52.651 1.00 56.19 99 LEU A CA 1
ATOM 841 C C . LEU A 1 99 ? 61.732 3.504 -53.485 1.00 56.19 99 LEU A C 1
ATOM 843 O O . LEU A 1 99 ? 62.501 3.166 -54.375 1.00 56.19 99 LEU A O 1
ATOM 847 N N . ASN A 1 100 ? 61.536 4.792 -53.185 1.00 53.38 100 ASN A N 1
ATOM 848 C CA . ASN A 1 100 ? 62.246 5.885 -53.855 1.00 53.38 100 ASN A CA 1
ATOM 849 C C . ASN A 1 100 ? 63.523 6.328 -53.114 1.00 53.38 100 ASN A C 1
ATOM 851 O O . ASN A 1 100 ? 64.180 7.273 -53.546 1.00 53.38 100 ASN A O 1
ATOM 855 N N . GLN A 1 101 ? 63.906 5.665 -52.014 1.00 49.72 101 GLN A N 1
ATOM 856 C CA . GLN A 1 101 ? 65.149 5.950 -51.281 1.00 49.72 101 GLN A CA 1
ATOM 857 C C . GLN A 1 101 ? 66.307 4.995 -51.642 1.00 49.72 101 GLN A C 1
ATOM 859 O O . GLN A 1 101 ? 67.228 4.811 -50.852 1.00 49.72 101 GLN A O 1
ATOM 864 N N . SER A 1 102 ? 66.290 4.381 -52.830 1.00 50.00 102 SER A N 1
ATOM 865 C CA . SER A 1 102 ? 67.426 3.604 -53.363 1.00 50.00 102 SER A CA 1
ATOM 866 C C . SER A 1 102 ? 68.206 4.306 -54.481 1.00 50.00 102 SER A C 1
ATOM 868 O O . SER A 1 102 ? 69.314 3.876 -54.789 1.00 50.00 102 SER A O 1
ATOM 870 N N . ASP A 1 103 ? 67.706 5.418 -55.030 1.00 50.31 103 ASP A N 1
ATOM 871 C CA . ASP A 1 103 ? 68.309 6.043 -56.223 1.00 50.31 103 ASP A CA 1
ATOM 872 C C . ASP A 1 103 ? 69.273 7.207 -55.919 1.00 50.31 103 ASP A C 1
ATOM 874 O O . ASP A 1 103 ? 69.850 7.792 -56.830 1.00 50.31 103 ASP A O 1
ATOM 878 N N . ILE A 1 104 ? 69.510 7.534 -54.642 1.00 53.12 104 ILE A N 1
ATOM 879 C CA . ILE A 1 104 ? 70.416 8.633 -54.231 1.00 53.12 104 ILE A CA 1
ATOM 880 C C . ILE A 1 104 ? 71.802 8.105 -53.785 1.00 53.12 104 ILE A C 1
ATOM 882 O O . ILE A 1 104 ? 72.668 8.874 -53.388 1.00 53.12 104 ILE A O 1
ATOM 886 N N . LEU A 1 105 ? 72.053 6.792 -53.878 1.00 50.56 105 LEU A N 1
ATOM 887 C CA . LEU A 1 105 ? 73.330 6.164 -53.489 1.00 50.56 105 LEU A CA 1
ATOM 888 C C . LEU A 1 105 ? 74.162 5.611 -54.666 1.00 50.56 105 LEU A C 1
ATOM 890 O O . LEU A 1 105 ? 75.145 4.916 -54.427 1.00 50.56 105 LEU A O 1
ATOM 894 N N . PHE A 1 106 ? 73.811 5.941 -55.917 1.00 49.78 106 PHE A N 1
ATOM 895 C CA . PHE A 1 106 ? 74.542 5.504 -57.124 1.00 49.78 106 PHE A CA 1
ATOM 896 C C . PHE A 1 106 ? 74.820 6.627 -58.141 1.00 49.78 106 PHE A C 1
ATOM 898 O O . PHE A 1 106 ? 74.839 6.389 -59.346 1.00 49.78 106 PHE A O 1
ATOM 905 N N . LEU A 1 107 ? 75.058 7.851 -57.672 1.00 45.12 107 LEU A N 1
ATOM 906 C CA . LEU A 1 107 ? 75.695 8.892 -58.486 1.00 45.12 107 LEU A CA 1
ATOM 907 C C . LEU A 1 107 ? 77.018 9.285 -57.825 1.00 45.12 107 LEU A C 1
ATOM 909 O O . LEU A 1 107 ? 77.099 10.269 -57.091 1.00 45.12 107 LEU A O 1
ATOM 913 N N . GLU A 1 108 ? 78.013 8.429 -58.054 1.00 39.47 108 GLU A N 1
ATOM 914 C CA . GLU A 1 108 ? 79.422 8.828 -58.148 1.00 39.47 108 GLU A CA 1
ATOM 915 C C . GLU A 1 108 ? 79.661 9.494 -59.513 1.00 39.47 108 GLU A C 1
ATOM 917 O O . GLU A 1 108 ? 79.074 9.010 -6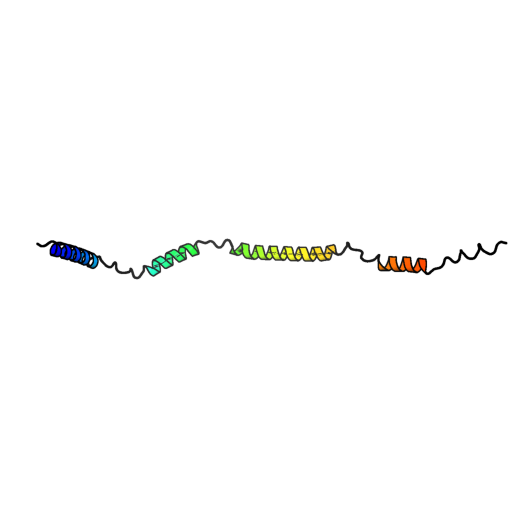0.512 1.00 39.47 108 GLU A O 1
#

pLDDT: mean 74.43, std 14.53, range [39.47, 96.19]

Radius of gyration: 49.6 Å; chains: 1; bounding box: 106×14×129 Å

Foldseek 3Di:
DDPVVVVVVVVVVVVVVVVPPDPPPDDPCPVVVVVVVVVVVVVPPDPPVPVVVVVVVVVVVVVVVVVVVCVVVVPPPDPPPDPVVVVCVVVVVVVPPPPVVPPVPPDD

Secondary structure (DSSP, 8-state):
--HHHHHHHHHHHHHHHHHTS------TTHHHHHHHHHHHHHHTS--THHHHHHHHHHHHHHHHHHHHHHHHHTTTT----SHHHHHHHHHHHHHS--TTSSTTS---

Sequence (108 aa):
MNKKEKIDWEITKTLDLLDQKETIPINPYFYTRVRAKLEERHKKRKNYFTFLQPAFFVLLFAVNLTTVFWYFNSSETYNITPTRKALIEIISDDLTPNLNQSDILFLE